Protein 2P6V (pdb70)

Structure (mmCIF, N/CA/C/O backbone):
data_2P6V
#
_entry.id   2P6V
#
_cell.length_a   74.852
_cell.length_b   74.852
_cell.length_c   131.785
_cell.angle_alpha   90.00
_cell.angle_beta   90.00
_cell.angle_gamma   120.00
#
_symmetry.space_group_name_H-M   'P 63 2 2'
#
loop_
_entity.id
_entity.type
_entity.pdbx_description
1 polymer 'Transcription initiation factor TFIID subunit 4'
2 non-polymer 'SULFATE ION'
3 water water
#
loop_
_atom_site.group_PDB
_atom_site.id
_atom_site.type_symbol
_atom_site.label_atom_id
_atom_site.label_alt_id
_atom_site.label_comp_id
_atom_site.label_asym_id
_atom_site.label_entity_id
_atom_site.label_seq_id
_atom_site.pdbx_PDB_ins_code
_atom_site.Cartn_x
_atom_site.Cartn_y
_atom_site.Cartn_z
_atom_site.occupancy
_atom_site.B_iso_or_equiv
_atom_site.auth_seq_id
_atom_site.auth_comp_id
_atom_site.auth_asym_id
_atom_site.auth_atom_id
_atom_site.pdbx_PDB_model_num
ATOM 1 N N . SER A 1 9 ? 32.195 11.633 139.091 1.00 80.75 582 SER A N 1
ATOM 2 C CA . SER A 1 9 ? 32.434 12.210 140.462 1.00 96.34 582 SER A CA 1
ATOM 3 C C . SER A 1 9 ? 33.658 11.681 141.261 1.00 97.54 582 SER A C 1
ATOM 4 O O . SER A 1 9 ? 34.544 12.470 141.619 1.00 88.75 582 SER A O 1
ATOM 7 N N . SER A 1 10 ? 33.738 10.383 141.564 1.00 89.47 583 SER A N 1
ATOM 8 C CA . SER A 1 10 ? 34.990 9.825 142.118 1.00 56.00 583 SER A CA 1
ATOM 9 C C . SER A 1 10 ? 36.045 9.864 141.022 1.00 55.20 583 SER A C 1
ATOM 10 O O . SER A 1 10 ? 35.675 9.871 139.854 1.00 54.22 583 SER A O 1
ATOM 13 N N . ALA A 1 11 ? 37.331 9.886 141.365 1.00 46.90 584 ALA A N 1
ATOM 14 C CA . ALA A 1 11 ? 38.415 9.640 140.398 1.00 62.81 584 ALA A CA 1
ATOM 15 C C . ALA A 1 11 ? 38.182 8.422 139.478 1.00 84.93 584 ALA A C 1
ATOM 16 O O . ALA A 1 11 ? 38.471 8.476 138.279 1.00 60.01 584 ALA A O 1
ATOM 18 N N . ALA A 1 12 ? 37.661 7.330 140.037 1.00 59.96 585 ALA A N 1
ATOM 19 C CA . ALA A 1 12 ? 37.433 6.095 139.292 1.00 63.39 585 ALA A CA 1
ATOM 20 C C . ALA A 1 12 ? 36.307 6.337 138.307 1.00 62.97 585 ALA A C 1
ATOM 21 O O . ALA A 1 12 ? 36.399 5.929 137.158 1.00 55.20 585 ALA A O 1
ATOM 23 N N . THR A 1 13 ? 35.238 6.988 138.765 1.00 49.45 586 THR A N 1
ATOM 24 C CA . THR A 1 13 ? 34.135 7.277 137.888 1.00 47.04 586 THR A CA 1
ATOM 25 C C . THR A 1 13 ? 34.618 8.229 136.789 1.00 63.01 586 THR A C 1
ATOM 26 O O . THR A 1 13 ? 34.239 8.061 135.641 1.00 51.17 586 THR A O 1
ATOM 30 N N . GLU A 1 14 ? 35.413 9.242 137.134 1.00 46.66 587 GLU A N 1
ATOM 31 C CA . GLU A 1 14 ? 35.938 10.150 136.115 1.00 62.67 587 GLU A CA 1
ATOM 32 C C . GLU A 1 14 ? 36.749 9.357 135.099 1.00 55.23 587 GLU A C 1
ATOM 33 O O . GLU A 1 14 ? 36.574 9.564 133.900 1.00 47.89 587 GLU A O 1
ATOM 39 N N . THR A 1 15 ? 37.650 8.496 135.568 1.00 44.83 588 THR A N 1
ATOM 40 C CA . THR A 1 15 ? 38.473 7.702 134.636 1.00 41.43 588 THR A CA 1
ATOM 41 C C . THR A 1 15 ? 37.633 6.926 133.640 1.00 51.93 588 THR A C 1
ATOM 42 O O . THR A 1 15 ? 37.910 6.927 132.452 1.00 46.69 588 THR A O 1
ATOM 46 N N . MET A 1 16 ? 36.578 6.289 134.111 1.00 43.36 589 MET A N 1
ATOM 47 C CA . MET A 1 16 ? 35.777 5.424 133.246 1.00 43.63 589 MET A CA 1
ATOM 48 C C . MET A 1 16 ? 35.036 6.284 132.256 1.00 42.44 589 MET A C 1
ATOM 49 O O . MET A 1 16 ? 34.878 5.923 131.103 1.00 41.10 589 MET A O 1
ATOM 54 N N . GLU A 1 17 ? 34.585 7.443 132.691 1.00 44.06 590 GLU A N 1
ATOM 55 C CA . GLU A 1 17 ? 33.897 8.297 131.762 1.00 42.58 590 GLU A CA 1
ATOM 56 C C . GLU A 1 17 ? 34.859 8.839 130.679 1.00 33.46 590 GLU A C 1
ATOM 57 O O . GLU A 1 17 ? 34.466 9.009 129.526 1.00 38.61 590 GLU A O 1
ATOM 63 N N . ASN A 1 18 ? 36.089 9.160 131.067 1.00 39.54 591 ASN A N 1
ATOM 64 C CA . ASN A 1 18 ? 37.036 9.600 130.079 1.00 36.30 591 ASN A CA 1
ATOM 65 C C . ASN A 1 18 ? 37.306 8.512 129.047 1.00 41.52 591 ASN A C 1
ATOM 66 O O . ASN A 1 18 ? 37.483 8.757 127.854 1.00 36.49 591 ASN A O 1
ATOM 71 N N . VAL A 1 19 ? 37.410 7.272 129.515 1.00 41.60 592 VAL A N 1
ATOM 72 C CA . VAL A 1 19 ? 37.632 6.189 128.584 1.00 38.72 592 VAL A CA 1
ATOM 73 C C . VAL A 1 19 ? 36.500 6.064 127.576 1.00 35.88 592 VAL A C 1
ATOM 74 O O . VAL A 1 19 ? 36.706 5.887 126.383 1.00 37.27 592 VAL A O 1
ATOM 100 N N . CYS A 1 22 ? 36.664 8.716 125.109 1.00 36.03 595 CYS A N 1
ATOM 101 C CA . CYS A 1 22 ? 37.775 8.601 124.176 1.00 41.15 595 CYS A CA 1
ATOM 102 C C . CYS A 1 22 ? 37.514 7.520 123.149 1.00 44.85 595 CYS A C 1
ATOM 103 O O . CYS A 1 22 ? 37.847 7.637 121.976 1.00 40.09 595 CYS A O 1
ATOM 117 N N . ASN A 1 24 ? 34.516 6.877 122.073 1.00 31.91 597 ASN A N 1
ATOM 118 C CA . ASN A 1 24 ? 33.591 7.533 121.155 1.00 40.77 597 ASN A CA 1
ATOM 119 C C . ASN A 1 24 ? 34.323 8.516 120.208 1.00 34.20 597 ASN A C 1
ATOM 120 O O . ASN A 1 24 ? 33.999 8.592 118.997 1.00 32.28 597 ASN A O 1
ATOM 125 N N . PHE A 1 25 ? 35.330 9.203 120.744 1.00 35.80 598 PHE A N 1
ATOM 126 C CA . PHE A 1 25 ? 36.129 10.122 119.923 1.00 29.13 598 PHE A CA 1
ATOM 127 C C . PHE A 1 25 ? 36.817 9.356 118.774 1.00 31.09 598 PHE A C 1
ATOM 128 O O . PHE A 1 25 ? 36.711 9.736 117.619 1.00 30.33 598 PHE A O 1
ATOM 136 N N . LEU A 1 26 ? 37.592 8.305 119.096 1.00 32.92 599 LEU A N 1
ATOM 137 C CA . LEU A 1 26 ? 38.290 7.570 118.078 1.00 31.85 599 LEU A CA 1
ATOM 138 C C . LEU A 1 26 ? 37.340 6.819 117.127 1.00 31.29 599 LEU A C 1
ATOM 139 O O . LEU A 1 26 ? 37.541 6.769 115.885 1.00 34.88 599 LEU A O 1
ATOM 144 N N . SER A 1 27 ? 36.259 6.296 117.680 1.00 37.50 600 SER A N 1
ATOM 145 C CA . SER A 1 27 ? 35.325 5.606 116.778 1.00 33.91 600 SER A CA 1
ATOM 146 C C . SER A 1 27 ? 34.621 6.608 115.888 1.00 42.28 600 SER A C 1
ATOM 147 O O . SER A 1 27 ? 34.422 6.340 114.716 1.00 38.80 600 SER A O 1
ATOM 150 N N . THR A 1 28 ? 34.252 7.792 116.373 1.00 38.94 601 THR A N 1
ATOM 151 C CA . THR A 1 28 ? 33.743 8.785 115.434 1.00 31.77 601 THR A CA 1
ATOM 152 C C . THR A 1 28 ? 34.697 9.179 114.312 1.00 30.65 601 THR A C 1
ATOM 153 O O . THR A 1 28 ? 34.273 9.373 113.200 1.00 36.77 601 THR A O 1
ATOM 157 N N . LEU A 1 29 ? 35.992 9.317 114.618 1.00 36.22 602 LEU A N 1
ATOM 158 C CA . LEU A 1 29 ? 36.924 9.631 113.595 1.00 36.78 602 LEU A CA 1
ATOM 159 C C . LEU A 1 29 ? 36.917 8.579 112.500 1.00 44.56 602 LEU A C 1
ATOM 160 O O . LEU A 1 29 ? 36.975 8.833 111.299 1.00 37.31 602 LEU A O 1
ATOM 165 N N . ILE A 1 30 ? 36.888 7.337 112.930 1.00 44.07 603 ILE A N 1
ATOM 166 C CA . ILE A 1 30 ? 36.858 6.242 111.950 1.00 48.08 603 ILE A CA 1
ATOM 167 C C . ILE A 1 30 ? 35.589 6.279 111.102 1.00 36.39 603 ILE A C 1
ATOM 168 O O . ILE A 1 30 ? 35.645 6.101 109.875 1.00 41.96 603 ILE A O 1
ATOM 184 N N . LEU A 1 32 ? 33.636 8.851 110.429 1.00 46.95 605 LEU A N 1
ATOM 185 C CA . LEU A 1 32 ? 33.738 9.998 109.522 1.00 41.65 605 LEU A CA 1
ATOM 186 C C . LEU A 1 32 ? 34.662 9.652 108.370 1.00 49.56 605 LEU A C 1
ATOM 187 O O . LEU A 1 32 ? 34.327 9.900 107.230 1.00 51.88 605 LEU A O 1
ATOM 192 N N . ALA A 1 33 ? 35.830 9.103 108.683 1.00 50.27 606 ALA A N 1
ATOM 193 C CA . ALA A 1 33 ? 36.853 8.853 107.668 1.00 58.69 606 ALA A CA 1
ATOM 194 C C . ALA A 1 33 ? 36.474 7.804 106.641 1.00 63.25 606 ALA A C 1
ATOM 195 O O . ALA A 1 33 ? 36.907 7.863 105.497 1.00 68.90 606 ALA A O 1
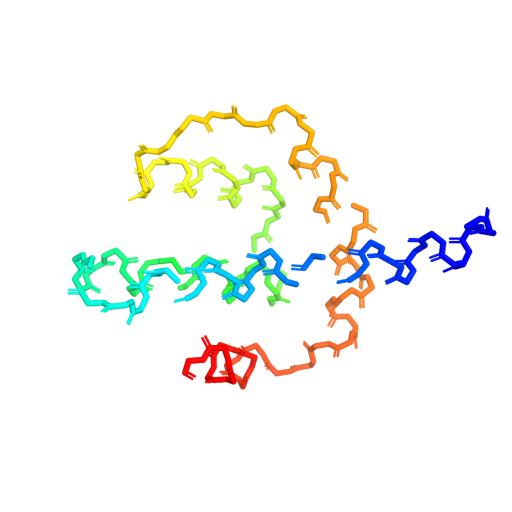ATOM 197 N N . SER A 1 34 ? 35.651 6.869 107.091 1.00 59.45 607 SER A N 1
ATOM 198 C CA . SER A 1 34 ? 35.125 5.747 106.345 1.00 73.03 607 SER A CA 1
ATOM 199 C C . SER A 1 34 ? 33.781 6.053 105.694 1.00 71.53 607 SER A C 1
ATOM 200 O O . SER A 1 34 ? 33.173 5.150 105.129 1.00 78.29 607 SER A O 1
ATOM 203 N N . SER A 1 35 ? 33.284 7.285 105.738 1.00 68.45 608 SER A N 1
ATOM 204 C CA . SER A 1 35 ? 31.926 7.490 105.226 1.00 65.98 608 SER A CA 1
ATOM 205 C C . SER A 1 35 ? 31.836 7.532 103.695 1.00 91.05 608 SER A C 1
ATOM 206 O O . SER A 1 35 ? 30.739 7.498 103.132 1.00 76.08 608 SER A O 1
ATOM 209 N N . GLY A 1 36 ? 32.950 7.642 102.983 1.00 68.25 609 GLY A N 1
ATOM 210 C CA . GLY A 1 36 ? 32.800 7.797 101.530 1.00 101.57 609 GLY A CA 1
ATOM 211 C C . GLY A 1 36 ? 32.405 9.195 101.065 1.00 97.84 609 GLY A C 1
ATOM 212 O O . GLY A 1 36 ? 32.157 9.415 99.890 1.00 79.76 609 GLY A O 1
ATOM 224 N N . GLN A 1 38 ? 34.670 11.058 102.004 1.00 57.68 611 GLN A N 1
ATOM 225 C CA . GLN A 1 38 ? 36.091 11.372 102.178 1.00 64.40 611 GLN A CA 1
ATOM 226 C C . GLN A 1 38 ? 37.046 10.664 101.213 1.00 65.08 611 GLN A C 1
ATOM 227 O O . GLN A 1 38 ? 36.697 9.611 100.673 1.00 62.02 611 GLN A O 1
ATOM 233 N N . SER A 1 39 ? 38.260 11.185 101.043 1.00 54.90 612 SER A N 1
ATOM 234 C CA . SER A 1 39 ? 39.182 10.549 100.079 1.00 65.02 612 SER A CA 1
ATOM 235 C C . SER A 1 39 ? 39.674 9.205 100.578 1.00 71.99 612 SER A C 1
ATOM 236 O O . SER A 1 39 ? 39.889 9.022 101.760 1.00 97.66 612 SER A O 1
ATOM 239 N N . THR A 1 40 ? 39.836 8.235 99.695 1.00 69.10 613 THR A N 1
ATOM 240 C CA . THR A 1 40 ? 40.186 6.874 100.125 1.00 73.73 613 THR A CA 1
ATOM 241 C C . THR A 1 40 ? 41.527 6.830 100.908 1.00 58.84 613 THR A C 1
ATOM 242 O O . THR A 1 40 ? 41.735 6.029 101.820 1.00 65.00 613 THR A O 1
ATOM 246 N N . GLU A 1 41 ? 42.435 7.709 100.521 1.00 52.86 614 GLU A N 1
ATOM 247 C CA . GLU A 1 41 ? 43.742 7.902 101.126 1.00 69.06 614 GLU A CA 1
ATOM 248 C C . GLU A 1 41 ? 43.643 8.502 102.536 1.00 77.39 614 GLU A C 1
ATOM 249 O O . GLU A 1 41 ? 44.327 8.106 103.466 1.00 56.28 614 GLU A O 1
ATOM 255 N N . THR A 1 42 ? 42.805 9.509 102.698 1.00 50.12 615 THR A N 1
ATOM 256 C CA . THR A 1 42 ? 42.493 10.042 104.027 1.00 81.67 615 THR A CA 1
ATOM 257 C C . THR A 1 42 ? 41.961 8.970 104.979 1.00 64.40 615 THR A C 1
ATOM 258 O O . THR A 1 42 ? 42.424 8.820 106.111 1.00 63.39 615 THR A O 1
ATOM 262 N N . ALA A 1 43 ? 40.978 8.213 104.520 1.00 57.35 616 ALA A N 1
ATOM 263 C CA . ALA A 1 43 ? 40.457 7.161 105.326 1.00 46.51 616 ALA A CA 1
ATOM 264 C C . ALA A 1 43 ? 41.483 6.151 105.768 1.00 77.92 616 ALA A C 1
ATOM 265 O O . ALA A 1 43 ? 41.449 5.678 106.898 1.00 57.60 616 ALA A O 1
ATOM 267 N N . ALA A 1 44 ? 42.392 5.789 104.878 1.00 55.11 617 ALA A N 1
ATOM 268 C CA . ALA A 1 44 ? 43.381 4.794 105.252 1.00 55.29 617 ALA A CA 1
ATOM 269 C C . ALA A 1 44 ? 44.324 5.442 106.238 1.00 45.09 617 ALA A C 1
ATOM 270 O O . ALA A 1 44 ? 44.891 4.776 107.109 1.00 52.32 617 ALA A O 1
ATOM 272 N N . ASN A 1 45 ? 44.518 6.750 106.096 1.00 41.77 618 ASN A N 1
ATOM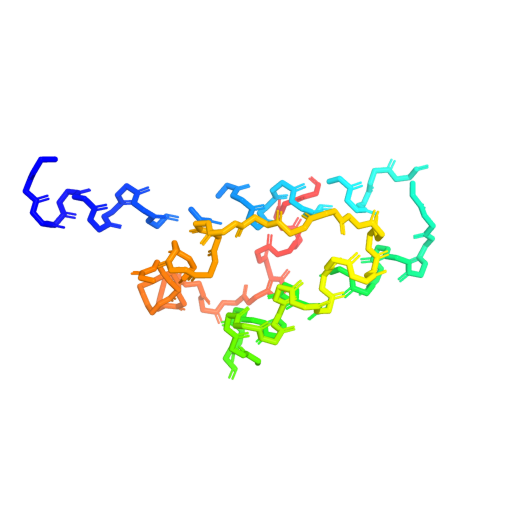 273 C CA . ASN A 1 45 ? 45.521 7.402 106.917 1.00 50.06 618 ASN A CA 1
ATOM 274 C C . ASN A 1 45 ? 45.014 7.612 108.358 1.00 42.26 618 ASN A C 1
ATOM 275 O O . ASN A 1 45 ? 45.788 7.504 109.311 1.00 43.43 618 ASN A O 1
ATOM 280 N N . VAL A 1 46 ? 43.736 7.976 108.466 1.00 51.55 619 VAL A N 1
ATOM 281 C CA . VAL A 1 46 ? 43.097 8.173 109.748 1.00 52.84 619 VAL A CA 1
ATOM 282 C C . VAL A 1 46 ? 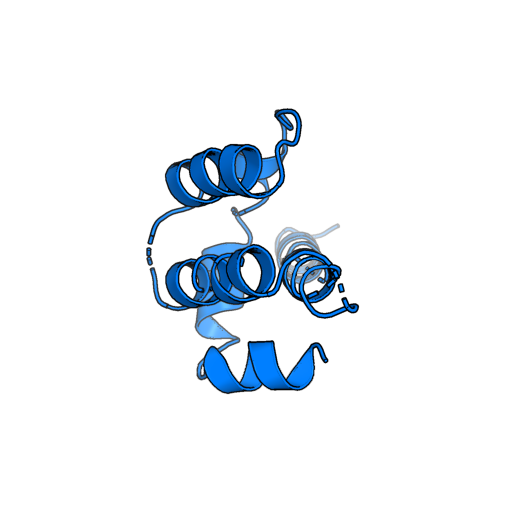43.015 6.812 110.423 1.00 50.63 619 VAL A C 1
ATOM 283 O O . VAL A 1 46 ? 43.363 6.726 111.571 1.00 42.70 619 VAL A O 1
ATOM 298 N N . GLU A 1 48 ? 45.013 4.401 110.098 1.00 47.32 621 GLU A N 1
ATOM 299 C CA . GLU A 1 48 ? 46.361 4.057 110.573 1.00 53.87 621 GLU A CA 1
ATOM 300 C C . GLU A 1 48 ? 46.800 4.885 111.760 1.00 52.10 621 GLU A C 1
ATOM 301 O O . GLU A 1 48 ? 47.443 4.363 112.656 1.00 51.26 621 GLU A O 1
ATOM 307 N N . LEU A 1 49 ? 46.505 6.181 111.765 1.00 43.97 622 LEU A N 1
ATOM 308 C CA . LEU A 1 49 ? 46.744 6.976 112.990 1.00 39.46 622 LEU A CA 1
ATOM 309 C C . LEU A 1 49 ? 46.062 6.429 114.266 1.00 34.21 622 LEU A C 1
ATOM 310 O O . LEU A 1 49 ? 46.672 6.311 115.324 1.00 43.03 622 LEU A O 1
ATOM 315 N N . VAL A 1 50 ? 44.766 6.151 114.125 1.00 34.46 623 VAL A N 1
ATOM 316 C CA . VAL A 1 50 ? 44.017 5.586 115.232 1.00 38.44 623 VAL A CA 1
ATOM 317 C C . VAL A 1 50 ? 44.641 4.243 115.653 1.00 45.05 623 VAL A C 1
ATOM 318 O O . VAL A 1 50 ? 44.907 4.035 116.833 1.00 42.29 623 VAL A O 1
ATOM 322 N N . GLN A 1 51 ? 44.914 3.335 114.722 1.00 52.12 624 GLN A N 1
ATOM 323 C CA . GLN A 1 51 ? 45.561 2.080 115.128 1.00 46.38 624 GLN A CA 1
ATOM 324 C C . GLN A 1 51 ? 46.908 2.247 115.770 1.00 36.09 624 GLN A C 1
ATOM 325 O O . GLN A 1 51 ? 47.207 1.647 116.817 1.00 50.19 624 GLN A O 1
ATOM 331 N N . ASN A 1 52 ? 47.779 3.051 115.186 1.00 43.79 625 ASN A N 1
ATOM 332 C CA . ASN A 1 52 ? 49.028 3.294 115.885 1.00 37.51 625 ASN A CA 1
ATOM 333 C C . ASN A 1 52 ? 48.912 3.887 117.260 1.00 57.47 625 ASN A C 1
ATOM 334 O O . ASN A 1 52 ? 49.733 3.630 118.138 1.00 45.15 625 ASN A O 1
ATOM 339 N N . LEU A 1 53 ? 47.900 4.723 117.450 1.00 42.06 626 LEU A N 1
ATOM 340 C CA . LEU A 1 53 ? 47.751 5.358 118.751 1.00 41.45 626 LEU A CA 1
ATOM 341 C C . LEU A 1 53 ? 47.378 4.259 119.747 1.00 31.42 626 LEU A C 1
ATOM 342 O O . LEU A 1 53 ? 47.907 4.190 120.869 1.00 40.66 626 LEU A O 1
ATOM 347 N N . LEU A 1 54 ? 46.336 3.522 119.374 1.00 39.24 627 LEU A N 1
ATOM 348 C CA . LEU A 1 54 ? 45.853 2.451 120.199 1.00 48.12 627 LEU A CA 1
ATOM 349 C C . LEU A 1 54 ? 46.918 1.397 120.459 1.00 56.04 627 LEU A C 1
ATOM 350 O O . LEU A 1 54 ? 46.944 0.840 121.558 1.00 48.37 627 LEU A O 1
ATOM 355 N N . ASP A 1 55 ? 47.801 1.147 119.500 1.00 52.48 628 ASP A N 1
ATOM 356 C CA . ASP A 1 55 ? 48.864 0.165 119.712 1.00 67.00 628 ASP A CA 1
ATOM 357 C C . ASP A 1 55 ? 50.051 0.765 120.415 1.00 68.08 628 ASP A C 1
ATOM 358 O O . ASP A 1 55 ? 51.030 0.071 120.582 1.00 56.58 628 ASP A O 1
ATOM 363 N N . GLY A 1 56 ? 50.009 2.025 120.828 1.00 64.08 629 GLY A N 1
ATOM 364 C CA . GLY A 1 56 ? 51.174 2.615 121.494 1.00 52.06 629 GLY A CA 1
ATOM 365 C C . GLY A 1 56 ? 52.365 2.891 120.594 1.00 43.10 629 GLY A C 1
ATOM 366 O O . GLY A 1 56 ? 53.434 3.264 121.062 1.00 57.09 629 GLY A O 1
ATOM 378 N N . ILE A 1 58 ? 52.345 5.487 118.422 1.00 58.43 631 ILE A N 1
ATOM 379 C CA . ILE A 1 58 ? 52.501 6.945 118.540 1.00 53.75 631 ILE A CA 1
ATOM 380 C C . ILE A 1 58 ? 51.826 7.438 119.789 1.00 47.14 631 ILE A C 1
ATOM 381 O O . ILE A 1 58 ? 50.956 6.753 120.331 1.00 48.13 631 ILE A O 1
ATOM 386 N N . GLU A 1 59 ? 52.245 8.626 120.229 1.00 46.36 632 GLU A N 1
ATOM 387 C CA . GLU A 1 59 ? 51.691 9.244 121.438 1.00 48.26 632 GLU A CA 1
ATOM 388 C C . GLU A 1 59 ? 50.730 10.417 121.053 1.00 44.53 632 GLU A C 1
ATOM 389 O O . GLU A 1 59 ? 50.625 10.771 119.871 1.00 42.01 632 GLU A O 1
ATOM 395 N N . ALA A 1 60 ? 50.050 10.969 122.054 1.00 45.68 633 ALA A N 1
ATOM 396 C CA . ALA A 1 60 ? 48.916 11.896 121.849 1.00 46.67 633 ALA A CA 1
ATOM 397 C C . ALA A 1 60 ? 49.329 13.126 121.035 1.00 33.28 633 ALA A C 1
ATOM 398 O O . ALA A 1 60 ? 48.635 13.490 120.069 1.00 43.24 633 ALA A O 1
ATOM 400 N N . GLU A 1 61 ? 50.458 13.761 121.376 1.00 39.26 634 GLU A N 1
ATOM 401 C CA . GLU A 1 61 ? 50.828 15.007 120.680 1.00 39.94 634 GLU A CA 1
ATOM 402 C C . GLU A 1 61 ? 51.082 14.790 119.207 1.00 47.88 634 GLU A C 1
ATOM 403 O O . GLU A 1 61 ? 50.713 15.580 118.338 1.00 47.50 634 GLU A O 1
ATOM 409 N N . ASP A 1 62 ? 51.720 13.686 118.891 1.00 49.32 635 ASP A N 1
ATOM 410 C CA . ASP A 1 62 ? 52.091 13.437 117.507 1.00 52.75 635 ASP A CA 1
ATOM 411 C C . ASP A 1 62 ? 50.863 12.937 116.736 1.00 58.45 635 ASP A C 1
ATOM 412 O O . ASP A 1 62 ? 50.630 13.232 115.557 1.00 42.08 635 ASP A O 1
ATOM 417 N N . PHE A 1 63 ? 50.021 12.175 117.408 1.00 39.43 636 PHE A N 1
ATOM 418 C CA . PHE A 1 63 ? 48.814 11.771 116.747 1.00 37.71 636 PHE A CA 1
ATOM 419 C C . PHE A 1 63 ? 47.991 13.027 116.380 1.00 29.38 636 PHE A C 1
ATOM 420 O O . PHE A 1 63 ? 47.508 13.132 115.2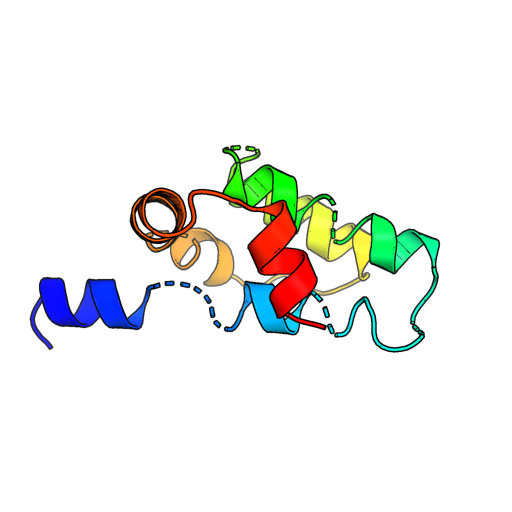20 1.00 37.66 636 PHE A O 1
ATOM 428 N N . THR A 1 64 ? 47.839 13.953 117.333 1.00 36.19 637 THR A N 1
ATOM 429 C CA . THR A 1 64 ? 46.943 15.109 117.037 1.00 35.89 637 THR A CA 1
ATOM 430 C C . THR A 1 64 ? 47.530 16.005 115.943 1.00 43.18 637 THR A C 1
ATOM 431 O O . THR A 1 64 ? 46.816 16.444 115.037 1.00 37.69 637 THR A O 1
ATOM 435 N N . SER A 1 65 ? 48.845 16.212 115.993 1.00 46.61 638 SER A N 1
ATOM 436 C CA . SER A 1 65 ? 49.525 16.994 114.924 1.00 46.49 638 SER A CA 1
ATOM 437 C C . SER A 1 65 ? 49.302 16.427 113.560 1.00 36.10 638 SER A C 1
ATOM 438 O O . SER A 1 65 ? 49.049 17.130 112.579 1.00 39.50 638 SER A O 1
ATOM 441 N N . ARG A 1 66 ? 49.421 15.106 113.463 1.00 41.12 639 ARG A N 1
ATOM 442 C CA . ARG A 1 66 ? 49.222 14.459 112.182 1.00 36.47 639 ARG A CA 1
ATOM 443 C C . ARG A 1 66 ? 47.814 14.389 111.738 1.00 43.33 639 ARG A C 1
ATOM 444 O O . ARG A 1 66 ? 47.534 14.372 110.554 1.00 42.92 639 ARG A O 1
ATOM 452 N N . LEU A 1 67 ? 46.928 14.324 112.717 1.00 41.77 640 LEU A N 1
ATOM 453 C CA . LEU A 1 67 ? 45.519 14.291 112.405 1.00 38.13 640 LEU A CA 1
ATOM 454 C C . LEU A 1 67 ? 45.056 15.627 111.835 1.00 35.78 640 LEU A C 1
ATOM 455 O O . LEU A 1 67 ? 44.283 15.682 110.898 1.00 40.59 640 LEU A O 1
ATOM 460 N N . TYR A 1 68 ? 45.457 16.712 112.476 1.00 38.83 641 TYR A N 1
ATOM 461 C CA . TYR A 1 68 ? 45.052 18.061 112.017 1.00 36.22 641 TYR A CA 1
ATOM 462 C C . TYR A 1 68 ? 45.493 18.291 110.560 1.00 38.71 641 TYR A C 1
ATOM 463 O O . TYR A 1 68 ? 44.789 18.835 109.718 1.00 43.62 641 TYR A O 1
ATOM 472 N N . ARG A 1 69 ? 46.685 17.824 110.248 1.00 40.31 642 ARG A N 1
ATOM 473 C CA . ARG A 1 69 ? 47.235 17.864 108.879 1.00 50.21 642 ARG A CA 1
ATOM 474 C C . ARG A 1 69 ? 46.412 16.993 107.937 1.00 49.99 642 ARG A C 1
ATOM 475 O O . ARG A 1 69 ? 46.089 17.417 106.838 1.00 47.20 642 ARG A O 1
ATOM 490 N N . GLU A 1 70 ? 46.027 15.793 108.373 1.00 56.21 643 GLU A N 1
ATOM 491 C CA . GLU A 1 70 ? 45.363 14.839 107.498 1.00 43.95 643 GLU A CA 1
ATOM 492 C C . GLU A 1 70 ? 43.961 15.278 107.132 1.00 51.80 643 GLU A C 1
ATOM 493 O O . GLU A 1 70 ? 43.488 15.043 106.010 1.00 57.66 643 GLU A O 1
ATOM 499 N N . LEU A 1 71 ? 43.311 15.922 108.084 1.00 53.36 644 LEU A N 1
ATOM 500 C CA . LEU A 1 71 ? 41.926 16.315 107.904 1.00 50.48 644 LEU A CA 1
ATOM 501 C C . LEU A 1 71 ? 41.849 17.771 107.631 1.00 47.51 644 LEU A C 1
ATOM 502 O O . LEU A 1 71 ? 40.736 18.336 107.563 1.00 59.52 644 LEU A O 1
ATOM 507 N N . ASN A 1 72 ? 43.016 18.385 107.566 1.00 60.68 645 ASN A N 1
ATOM 508 C CA . ASN A 1 72 ? 43.057 19.825 107.452 1.00 52.38 645 ASN A CA 1
ATOM 509 C C . ASN A 1 72 ? 42.077 20.388 108.447 1.00 61.46 645 ASN A C 1
ATOM 510 O O . ASN A 1 72 ? 41.146 21.115 108.110 1.00 53.06 645 ASN A O 1
ATOM 515 N N . SER A 1 73 ? 42.276 20.026 109.702 1.00 52.68 646 SER A N 1
ATOM 516 C CA . SER A 1 73 ? 41.468 20.639 110.736 1.00 36.83 646 SER A CA 1
ATOM 517 C C . SER A 1 73 ? 42.295 21.566 111.608 1.00 41.02 646 SER A C 1
ATOM 518 O O . SER A 1 73 ? 43.522 21.592 111.556 1.00 57.69 646 SER A O 1
ATOM 521 N N . SER A 1 74 ? 41.548 22.337 112.399 1.00 42.85 647 SER A N 1
ATOM 522 C CA . SER A 1 74 ? 42.088 23.260 113.369 1.00 44.96 647 SER A CA 1
ATOM 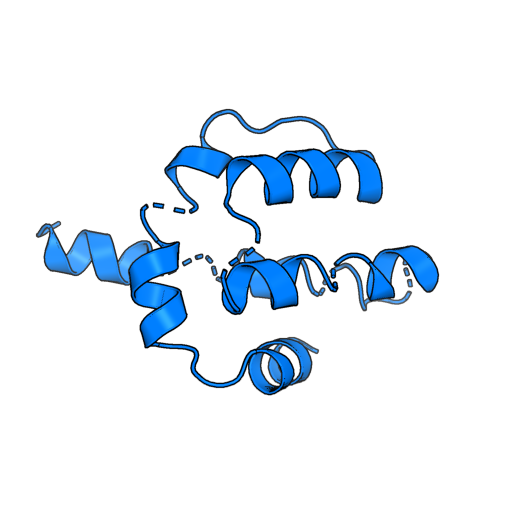523 C C . SER A 1 74 ? 42.381 22.648 114.777 1.00 47.81 647 SER A C 1
ATOM 524 O O . SER A 1 74 ? 41.675 21.730 115.223 1.00 41.87 647 SER A O 1
ATOM 527 N N . PRO A 1 75 ? 43.443 23.130 115.462 1.00 46.68 648 PRO A N 1
ATOM 528 C CA . PRO A 1 75 ? 43.827 22.640 116.779 1.00 40.74 648 PRO A CA 1
ATOM 5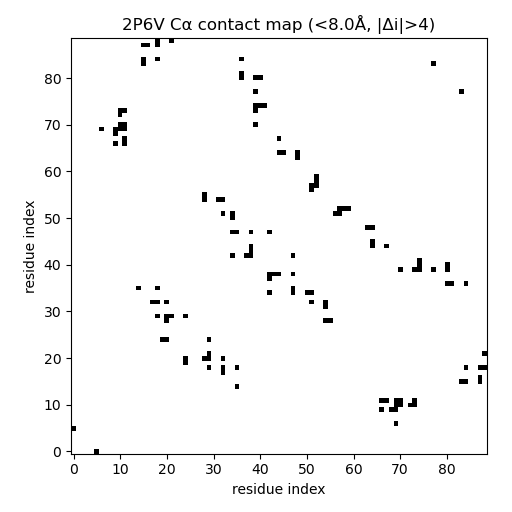29 C C . PRO A 1 75 ? 42.786 22.872 117.863 1.00 39.02 648 PRO A C 1
ATOM 530 O O . PRO A 1 75 ? 42.077 23.873 117.858 1.00 41.05 648 PRO A O 1
ATOM 534 N N . GLN A 1 76 ? 42.732 21.888 118.756 1.00 34.58 649 GLN A N 1
ATOM 535 C CA . GLN A 1 76 ? 41.946 21.807 119.984 1.00 33.55 649 GLN A CA 1
ATOM 536 C C . GLN A 1 76 ? 42.797 21.697 121.223 1.00 28.50 649 GLN A C 1
ATOM 537 O O . GLN A 1 76 ? 43.412 20.642 121.552 1.00 39.31 649 GLN A O 1
ATOM 543 N N . PRO A 1 77 ? 42.892 22.821 121.959 1.00 37.93 650 PRO A N 1
ATOM 544 C CA . PRO A 1 77 ? 43.752 22.922 123.122 1.00 32.47 650 PRO A CA 1
ATOM 545 C C . PRO A 1 77 ? 43.542 21.889 124.266 1.00 37.23 650 PRO A C 1
ATOM 546 O O . PRO A 1 77 ? 44.461 21.607 125.023 1.00 42.16 650 PRO A O 1
ATOM 550 N N . TYR A 1 78 ? 42.345 21.346 124.366 1.00 35.60 651 TYR A N 1
ATOM 551 C CA . TYR A 1 78 ? 42.091 20.396 125.463 1.00 34.67 651 TYR A CA 1
ATOM 552 C C . TYR A 1 78 ? 42.213 18.942 124.957 1.00 31.08 651 TYR A C 1
ATOM 553 O O . TYR A 1 78 ? 42.099 18.005 125.753 1.00 41.64 651 TYR A O 1
ATOM 562 N N . LEU A 1 79 ? 42.463 18.765 123.668 1.00 31.64 652 LEU A N 1
ATOM 563 C CA . LEU A 1 79 ? 42.462 17.423 123.080 1.00 37.19 652 LEU A CA 1
ATOM 564 C C . LEU A 1 79 ? 43.635 16.536 123.533 1.00 41.03 652 LEU A C 1
ATOM 565 O O . LEU A 1 79 ? 43.505 15.390 123.928 1.00 33.10 652 LEU A O 1
ATOM 570 N N . VAL A 1 80 ? 44.841 17.047 123.467 1.00 34.58 653 VAL A N 1
ATOM 571 C CA . VAL A 1 80 ? 45.985 16.256 123.955 1.00 43.88 653 VAL A CA 1
ATOM 572 C C . VAL A 1 80 ? 45.860 15.838 125.439 1.00 34.90 653 VAL A C 1
ATOM 573 O O . VAL A 1 80 ? 46.006 14.672 125.779 1.00 41.07 653 VAL A O 1
ATOM 577 N N . PRO A 1 81 ? 45.596 16.776 126.348 1.00 37.71 654 PRO A N 1
ATOM 578 C CA . PRO A 1 81 ? 45.475 16.315 127.713 1.00 39.79 654 PRO A CA 1
ATOM 579 C C . PRO A 1 81 ? 44.325 15.314 127.929 1.00 37.09 654 PRO A C 1
ATOM 580 O O . PRO A 1 81 ? 44.440 14.465 128.802 1.00 38.57 654 PRO A O 1
ATOM 584 N N . PHE A 1 82 ? 43.236 15.474 127.200 1.00 41.87 655 PHE A N 1
ATOM 585 C CA . PHE A 1 82 ? 42.141 14.501 127.242 1.00 38.92 655 PHE A CA 1
ATOM 586 C C . PHE A 1 82 ? 42.633 13.060 126.870 1.00 41.56 655 PHE A C 1
ATOM 587 O O . PHE A 1 82 ? 42.412 12.062 127.542 1.00 37.67 655 PHE A O 1
ATOM 595 N N . LEU A 1 83 ? 43.298 12.971 125.742 1.00 34.68 656 LEU A N 1
ATOM 596 C CA . LEU A 1 83 ? 43.822 11.750 125.208 1.00 37.13 656 LEU A CA 1
ATOM 597 C C . LEU A 1 83 ? 44.819 11.179 126.175 1.00 44.45 656 LEU A C 1
ATOM 598 O O . LEU A 1 83 ? 44.783 9.987 126.472 1.00 40.04 656 LEU A O 1
ATOM 614 N N . ARG A 1 85 ? 45.102 11.395 129.320 1.00 40.52 658 ARG A N 1
ATOM 615 C CA . ARG A 1 85 ? 44.622 10.803 130.508 1.00 50.86 658 ARG A CA 1
ATOM 616 C C . ARG A 1 85 ? 43.751 9.563 130.315 1.00 55.78 658 ARG A C 1
ATOM 617 O O . ARG A 1 85 ? 43.518 8.853 131.261 1.00 48.35 658 ARG A O 1
ATOM 625 N N . SER A 1 86 ? 43.235 9.349 129.118 1.00 39.83 659 SER A N 1
ATOM 626 C CA . SER A 1 86 ? 42.265 8.322 128.748 1.00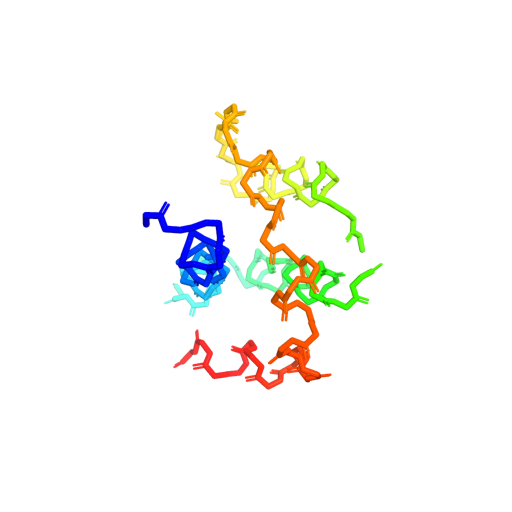 48.73 659 SER A CA 1
ATOM 627 C C . SER A 1 86 ? 42.939 7.087 128.153 1.00 39.29 659 SER A C 1
ATOM 628 O O . SER A 1 86 ? 42.457 5.959 128.265 1.00 45.20 659 SER A O 1
ATOM 631 N N . LEU A 1 87 ? 44.022 7.317 127.425 1.00 35.93 660 LEU A N 1
ATOM 632 C CA . LEU A 1 87 ? 44.638 6.321 126.517 1.00 34.14 660 LEU A CA 1
ATOM 633 C C . LEU A 1 87 ? 45.225 5.119 127.313 1.00 45.19 660 LEU A C 1
ATOM 634 O O . LEU A 1 87 ? 45.068 3.979 126.885 1.00 42.78 660 LEU A O 1
ATOM 639 N N . PRO A 1 88 ? 45.898 5.373 128.437 1.00 43.95 661 PRO A N 1
ATOM 640 C CA . PRO A 1 88 ? 46.490 4.224 129.181 1.00 52.24 661 PRO A CA 1
ATOM 641 C C . PRO A 1 88 ? 45.479 3.159 129.580 1.00 42.75 661 PRO A C 1
ATOM 642 O O . PRO A 1 88 ? 45.719 1.960 129.379 1.00 51.05 661 PRO A O 1
ATOM 646 N N . ALA A 1 89 ? 44.341 3.607 130.095 1.00 42.87 662 ALA A N 1
ATOM 647 C CA . ALA A 1 89 ? 43.225 2.738 130.387 1.00 41.36 662 ALA A CA 1
ATOM 648 C C . ALA A 1 89 ? 42.576 2.168 129.142 1.00 66.12 662 ALA A C 1
ATOM 649 O O . ALA A 1 89 ? 42.318 0.954 129.071 1.00 40.20 662 ALA A O 1
ATOM 651 N N . LEU A 1 90 ? 42.285 3.008 128.150 1.00 37.41 663 LEU A N 1
ATOM 652 C CA . LEU A 1 90 ? 41.624 2.496 126.949 1.00 49.94 663 LEU A CA 1
ATOM 653 C C . LEU A 1 90 ? 42.512 1.465 126.233 1.00 42.35 663 LEU A C 1
ATOM 654 O O . LEU A 1 90 ? 42.092 0.461 125.661 1.00 42.66 663 LEU A O 1
ATOM 659 N N . ARG A 1 91 ? 43.802 1.706 126.262 1.00 31.69 664 ARG A N 1
ATOM 660 C CA . ARG A 1 91 ? 44.663 0.777 125.618 1.00 41.73 664 ARG A CA 1
ATOM 661 C C . ARG A 1 91 ? 44.601 -0.609 126.298 1.00 51.56 664 ARG A C 1
ATOM 662 O O . ARG A 1 91 ? 44.664 -1.625 125.624 1.00 48.95 664 ARG A O 1
ATOM 670 N N . GLN A 1 92 ? 44.443 -0.642 127.616 1.00 42.81 665 GLN A N 1
ATOM 671 C CA . GLN A 1 92 ? 44.502 -1.913 128.374 1.00 44.62 665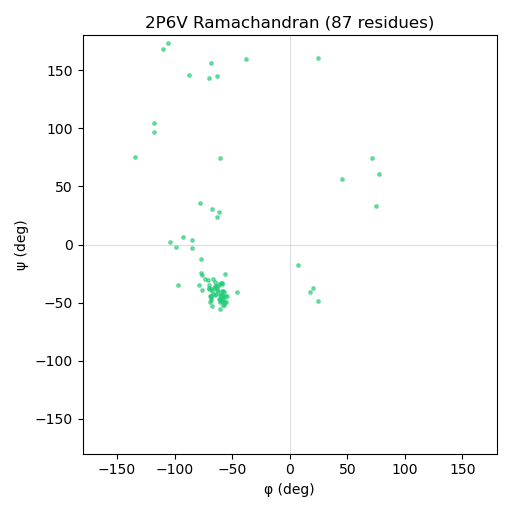 GLN A CA 1
ATOM 672 C C . GLN A 1 92 ? 43.189 -2.573 128.100 1.00 44.83 665 GLN A C 1
ATOM 673 O O . GLN A 1 92 ? 43.050 -3.776 128.149 1.00 63.08 665 GLN A O 1
ATOM 679 N N . LEU A 1 93 ? 42.186 -1.753 127.795 1.00 43.27 666 LEU A N 1
ATOM 680 C CA . LEU A 1 93 ? 40.899 -2.261 127.449 1.00 35.32 666 LEU A CA 1
ATOM 681 C C . LEU A 1 93 ? 40.606 -2.689 126.010 1.00 47.29 666 LEU A C 1
ATOM 682 O O . LEU A 1 93 ? 39.490 -3.148 125.686 1.00 50.72 666 LEU A O 1
ATOM 687 N N . THR A 1 94 ? 41.614 -2.482 125.180 1.00 43.70 667 THR A N 1
ATOM 688 C CA . THR A 1 94 ? 41.451 -2.521 123.728 1.00 45.46 667 THR A CA 1
ATOM 689 C C . THR A 1 94 ? 42.634 -3.352 123.216 1.00 50.52 667 THR A C 1
ATOM 690 O O . THR A 1 94 ? 43.580 -2.841 122.642 1.00 54.86 667 THR A O 1
ATOM 694 N N . PRO A 1 95 ? 42.542 -4.679 123.404 1.00 67.58 668 PRO A N 1
ATOM 695 C CA . PRO A 1 95 ? 43.706 -5.529 123.156 1.00 64.63 668 PRO A CA 1
ATOM 696 C C . PRO A 1 95 ? 43.909 -5.742 121.629 1.00 62.92 668 PRO A C 1
ATOM 697 O O . PRO A 1 95 ? 45.045 -5.953 121.201 1.00 64.99 668 PRO A O 1
ATOM 701 N N . ASP A 1 96 ? 42.841 -5.613 120.829 1.00 66.42 669 ASP A N 1
ATOM 702 C CA . ASP A 1 96 ? 42.887 -5.717 119.356 1.00 71.09 669 ASP A CA 1
ATOM 703 C C . ASP A 1 96 ? 42.468 -4.448 118.566 1.00 40.34 669 ASP A C 1
ATOM 704 O O . ASP A 1 96 ? 41.260 -4.234 118.327 1.00 47.24 669 ASP A O 1
ATOM 709 N N . SER A 1 97 ? 43.437 -3.634 118.146 1.00 52.62 670 SER A N 1
ATOM 710 C CA . SER A 1 97 ? 43.117 -2.356 117.460 1.00 48.40 670 SER A CA 1
ATOM 711 C C . SER A 1 97 ? 42.403 -2.510 116.127 1.00 49.44 670 SER A C 1
ATOM 712 O O . SER A 1 97 ? 41.467 -1.767 115.809 1.00 54.60 670 SER A O 1
ATOM 715 N N . ALA A 1 98 ? 42.777 -3.533 115.369 1.00 53.77 671 ALA A N 1
ATOM 716 C CA . ALA A 1 98 ? 42.083 -3.844 114.134 1.00 41.73 671 ALA A CA 1
ATOM 717 C C . ALA A 1 98 ? 40.612 -4.156 114.309 1.00 45.26 671 ALA A C 1
ATOM 718 O O . ALA A 1 98 ? 39.729 -3.731 113.547 1.00 49.58 671 ALA A O 1
ATOM 720 N N . ALA A 1 99 ? 40.303 -4.932 115.341 1.00 47.16 672 ALA A N 1
ATOM 721 C CA . ALA A 1 99 ? 38.898 -5.186 115.631 1.00 45.94 672 ALA A CA 1
ATOM 722 C C . ALA A 1 99 ? 38.116 -3.924 116.060 1.00 53.10 672 ALA A C 1
ATOM 723 O O . ALA A 1 99 ? 36.922 -3.772 115.752 1.00 45.24 672 ALA A O 1
ATOM 725 N N . PHE A 1 100 ? 38.774 -3.032 116.807 1.00 52.55 673 PHE A N 1
ATOM 726 C CA . PHE A 1 100 ? 38.119 -1.759 117.198 1.00 49.45 673 PHE A CA 1
ATOM 727 C C . PHE A 1 100 ? 37.721 -0.946 115.963 1.00 32.54 673 PHE A C 1
ATOM 728 O O . PHE A 1 100 ? 36.568 -0.430 115.844 1.00 50.23 673 PHE A O 1
ATOM 736 N N . ILE A 1 101 ? 38.687 -0.865 115.041 1.00 42.62 674 ILE A N 1
ATOM 737 C CA . ILE A 1 101 ? 38.509 -0.134 113.778 1.00 51.15 674 ILE A CA 1
ATOM 738 C C . ILE A 1 101 ? 37.364 -0.769 113.018 1.00 60.56 674 ILE A C 1
ATOM 739 O O . ILE A 1 101 ? 36.446 -0.081 112.547 1.00 52.20 674 ILE A O 1
ATOM 744 N N . GLN A 1 102 ? 37.433 -2.098 112.897 1.00 62.15 675 GLN A N 1
ATOM 745 C CA . GLN A 1 102 ? 36.407 -2.821 112.164 1.00 52.33 675 GLN A CA 1
ATOM 746 C C . GLN A 1 102 ? 35.070 -2.577 112.844 1.00 46.39 675 GLN A C 1
ATOM 747 O O . GLN A 1 102 ? 34.044 -2.317 112.201 1.00 59.83 675 GLN A O 1
ATOM 753 N N . GLN A 1 103 ? 35.061 -2.632 114.168 1.00 70.00 676 GLN A N 1
ATOM 754 C CA . GLN A 1 103 ? 33.781 -2.449 114.820 1.00 51.21 676 GLN A CA 1
ATOM 755 C C . GLN A 1 103 ? 33.195 -1.040 114.611 1.00 89.56 676 GLN A C 1
ATOM 756 O O . GLN A 1 103 ? 31.981 -0.886 114.519 1.00 74.16 676 GLN A O 1
ATOM 762 N N . SER A 1 104 ? 34.032 -0.015 114.502 1.00 78.65 677 SER A N 1
ATOM 763 C CA . SER A 1 104 ? 33.541 1.348 114.283 1.00 76.90 677 SER A CA 1
ATOM 764 C C . SER A 1 104 ? 33.112 1.654 112.831 1.00 86.48 677 SER A C 1
ATOM 765 O O . SER A 1 104 ? 33.327 2.779 112.386 1.00 109.33 677 SER A O 1
ATOM 768 N N . GLN A 1 105 ? 32.523 0.712 112.088 1.00 90.08 678 GLN A N 1
ATOM 769 C CA . GLN A 1 105 ? 32.173 0.899 110.659 1.00 90.16 678 GLN A CA 1
ATOM 770 C C . GLN A 1 105 ? 30.881 0.184 110.232 1.00 80.43 678 GLN A C 1
ATOM 771 O O . GLN A 1 105 ? 29.980 -0.053 111.039 1.00 94.25 678 GLN A O 1
#

Organism: Homo sapiens (NCBI:txid9606)

Solvent-accessible surface area: 6338 Å² total

Foldseek 3Di:
DPPVVVQVVLLCVVLLVLCVLPPPPDPVLNVVNVLQLCPLVPPAQVVSQVVNCVSVVHDDDPCRRVSVNRNVVNSVVPVDSVVSSVVSD

Radius of gyration: 13.19 Å; Cα contacts (8 Å, |Δi|>4): 72; chains: 1; bounding box: 21×29×42 Å

GO terms:
  GO:0000785 chromatin (C, IDA)
  GO:0005669 transcription factor TFIID complex (C, IDA)
  GO:0071339 MLL1 complex (C, IDA)
  GO:0005669 transcription factor TFIID complex (C, TAS)
  GO:0006366 transcription by RNA polymerase II (P, TAS)
  GO:0005654 nucleoplasm (C, TAS)
  GO:0005515 protein binding (F, IPI)
  GO:0005654 nucleoplasm (C, IDA)
  GO:0001046 core promoter sequence-specific DNA binding (F, IDA)
  GO:0042789 mRNA transcription by RNA polymerase II (P, IDA)
  GO:0060261 positive regulation of transcription initiation by RNA polymerase II (P, IDA)
  GO:0006357 regulation of transcription by RNA polymerase II (P, IDA)
  GO:0005634 nucleus (C, EXP)
  GO:0051123 RNA polymerase II preinitiation complex assembly (P, IPI)
  GO:0032991 protein-containing complex (C, IMP)
  GO:0017162 aryl hydrocarbon receptor binding (F, IPI)
  GO:0016251 RNA polymerase II general transcription initiation factor activity (F, IDA)
  GO:0033276 transcription factor TFTC complex (C, IDA)
  GO:0006352 DNA-templated transcription initiation (P, IDA)
  GO:0006367 transcription initiation at RNA polymerase II promoter (P, IDA)

B-factor: mean 56.18, std 21.14, range [28.43, 133.73]

Secondary structure (DSSP, 8-state):
--HHHHHHHH---HHHHH--TT----HHHHHH--HHHHHHT---HHHHHHHHHHHTT----TTHHHH---HHHHHHT-S-HHHHHHHT-

Nearest PDB structures (foldseek):
  2p6v-assembly1_A  TM=1.001E+00  e=5.711E-10  Homo sapiens
  3lcn-assembly2_B  TM=4.363E-01  e=1.122E+00  Saccharomyces cerevisiae
  2hoq-assembly1_A-2  TM=3.377E-01  e=8.840E+00  Pyrococcus horikoshii OT3

CATH classification: 1.20.120.1110

Sequence (89 aa):
SSAATETMENVCNFLSTLILASSGQSTETAANVELVQNLLDGIEAEDFTSRLYRELNSSPQPYLVPFLRSLPALRQLTPDSAAFIQQSQ

InterPro domains:
  IPR003894 TAFH/NHR1 [PF07531] (592-682)
  IPR003894 TAFH/NHR1 [PS51119] (590-687)
  IPR003894 TAFH/NHR1 [SM00549] (592-684)
  IPR007900 Transcription initiation factor TFIID component TAF4, C-terminal [PF05236] (834-1082)
  IPR007900 Transcription initiation factor TFIID component TAF4, C-terminal [cd08045] (869-968)
  IPR009072 Histone-fold [G3DSA:1.10.20.10] (871-920)
  IPR009072 Histone-fold [SSF47113] (872-919)
  IPR037249 TAFH/NHR1 domain superfamily [G3DSA:1.20.120.1110] (575-688)
  IPR037249 TAFH/NHR1 domain superfamily [SSF158553] (585-678)
  IPR045144 Transcription initiation factor TFIID component TAF4 [PTHR15138] (9-1085)